Protein AF-A0A5E4VE62-F1 (afdb_monomer)

Organism: NCBI:txid2508289

pLDDT: mean 88.56, std 13.46, range [46.25, 97.0]

Structure (mmCIF, N/CA/C/O backbone):
data_AF-A0A5E4VE62-F1
#
_entry.id   AF-A0A5E4VE62-F1
#
loop_
_atom_site.group_PDB
_atom_site.id
_atom_site.type_symbol
_atom_site.label_atom_id
_atom_site.label_alt_id
_atom_site.label_comp_id
_atom_site.label_asym_id
_atom_site.label_entity_id
_atom_site.label_seq_id
_atom_site.pdbx_PDB_ins_code
_atom_site.Cartn_x
_atom_site.Cartn_y
_atom_site.Cartn_z
_atom_site.occupancy
_atom_site.B_iso_or_equiv
_atom_site.auth_seq_id
_atom_site.auth_comp_id
_atom_site.auth_asym_id
_atom_site.auth_atom_id
_atom_site.pdbx_PDB_model_num
ATOM 1 N N . MET A 1 1 ? -5.449 -12.346 -5.935 1.00 63.69 1 MET A N 1
ATOM 2 C CA . MET A 1 1 ? -6.120 -11.030 -5.839 1.00 63.69 1 MET A CA 1
ATOM 3 C C . MET A 1 1 ? -5.045 -9.972 -6.023 1.00 63.69 1 MET A C 1
ATOM 5 O O . MET A 1 1 ? -4.019 -10.093 -5.375 1.00 63.69 1 MET A O 1
ATOM 9 N N . ASP A 1 2 ? -5.218 -8.993 -6.913 1.00 84.88 2 ASP A N 1
ATOM 10 C CA . ASP A 1 2 ? -4.174 -7.981 -7.149 1.00 84.88 2 ASP A CA 1
ATOM 11 C C . ASP A 1 2 ? -4.238 -6.834 -6.132 1.00 84.88 2 ASP A C 1
ATOM 13 O O . ASP A 1 2 ? -5.322 -6.431 -5.698 1.00 84.88 2 ASP A O 1
ATOM 17 N N . PHE A 1 3 ? -3.076 -6.247 -5.818 1.00 89.25 3 PHE A N 1
ATOM 18 C CA . PHE A 1 3 ? -2.939 -5.115 -4.889 1.00 89.25 3 PHE A CA 1
ATOM 19 C C . PHE A 1 3 ? -3.898 -3.959 -5.193 1.00 89.25 3 PHE A C 1
ATOM 21 O O . PHE A 1 3 ? -4.516 -3.401 -4.287 1.00 89.25 3 PHE A O 1
ATOM 28 N N . LYS A 1 4 ? -4.067 -3.624 -6.478 1.00 91.75 4 LYS A N 1
ATOM 29 C CA . LYS A 1 4 ? -4.969 -2.553 -6.914 1.00 91.75 4 LYS A CA 1
ATOM 30 C C . LYS A 1 4 ? -6.424 -2.843 -6.544 1.00 91.75 4 LYS A C 1
ATOM 32 O O . LYS A 1 4 ? -7.080 -1.973 -5.979 1.00 91.75 4 LYS A O 1
ATOM 37 N N . THR A 1 5 ? -6.911 -4.046 -6.841 1.00 91.75 5 THR A N 1
ATOM 38 C CA . THR A 1 5 ? -8.295 -4.451 -6.556 1.00 91.75 5 THR A CA 1
ATOM 39 C C . THR A 1 5 ? -8.560 -4.470 -5.057 1.00 91.75 5 THR A C 1
ATOM 41 O O . THR A 1 5 ? -9.583 -3.958 -4.613 1.00 91.75 5 THR A O 1
ATOM 44 N N . TYR A 1 6 ? -7.611 -4.985 -4.272 1.00 94.00 6 TYR A N 1
ATOM 45 C CA . TYR A 1 6 ? -7.687 -4.947 -2.814 1.00 94.00 6 TYR A CA 1
ATOM 46 C C . TYR A 1 6 ? -7.787 -3.517 -2.283 1.00 94.00 6 TYR A C 1
ATOM 48 O O . TYR A 1 6 ? -8.753 -3.182 -1.603 1.00 94.00 6 TYR A O 1
ATOM 56 N N . TYR A 1 7 ? -6.848 -2.645 -2.657 1.00 94.44 7 TYR A N 1
ATOM 57 C CA . TYR A 1 7 ? -6.826 -1.271 -2.161 1.00 94.44 7 TYR A CA 1
ATOM 58 C C . TYR A 1 7 ? -8.075 -0.473 -2.571 1.00 94.44 7 TYR A C 1
ATOM 60 O O . TYR A 1 7 ? -8.591 0.326 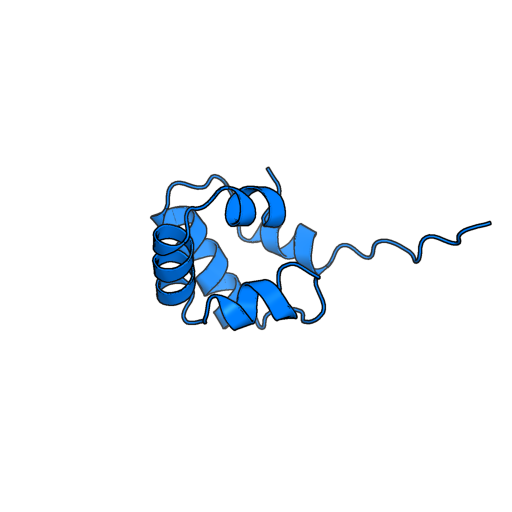-1.791 1.00 94.44 7 TYR A O 1
ATOM 68 N N . GLN A 1 8 ? -8.589 -0.693 -3.786 1.00 94.38 8 GLN A N 1
ATOM 69 C CA . GLN A 1 8 ? -9.813 -0.041 -4.260 1.00 94.38 8 GLN A CA 1
ATOM 70 C C . GLN A 1 8 ? -11.071 -0.525 -3.527 1.00 94.38 8 GLN A C 1
ATOM 72 O O . GLN A 1 8 ? -12.004 0.265 -3.388 1.00 94.38 8 GLN A O 1
ATOM 77 N N . GLY A 1 9 ? -11.074 -1.764 -3.029 1.00 94.12 9 GLY A N 1
ATOM 78 C CA . GLY A 1 9 ? -12.152 -2.318 -2.207 1.00 94.12 9 GLY A CA 1
ATOM 79 C C . GLY A 1 9 ? -12.205 -1.767 -0.778 1.00 94.12 9 GLY A C 1
ATOM 80 O O . GLY A 1 9 ? -13.241 -1.885 -0.132 1.00 94.12 9 GLY A O 1
ATOM 81 N N . LEU A 1 10 ? -11.131 -1.134 -0.297 1.00 94.94 10 LEU A N 1
ATOM 82 C CA . LEU A 1 10 ? -11.098 -0.504 1.024 1.00 94.94 10 LEU A CA 1
ATOM 83 C C . LEU A 1 10 ? -11.937 0.781 1.058 1.00 94.94 10 LEU A C 1
ATOM 85 O O . LEU A 1 10 ? -11.860 1.619 0.148 1.00 94.94 10 LEU A O 1
ATOM 89 N N . SER A 1 11 ? -12.649 0.982 2.167 1.00 96.44 11 SER A N 1
ATOM 90 C CA . SER A 1 11 ? -13.273 2.258 2.526 1.00 96.44 11 SER A CA 1
ATOM 91 C C . SER A 1 11 ? -12.230 3.359 2.753 1.00 96.44 11 SER A C 1
ATOM 93 O O . SER A 1 11 ? -11.034 3.106 2.910 1.00 96.44 11 SER A O 1
ATOM 95 N N . GLN A 1 12 ? -12.668 4.618 2.803 1.00 94.50 12 GLN A N 1
ATOM 96 C CA . GLN A 1 12 ? -11.750 5.747 2.975 1.00 94.50 12 GLN A CA 1
ATOM 97 C C . GLN A 1 12 ? -10.957 5.675 4.292 1.00 94.50 12 GLN A C 1
ATOM 99 O O . GLN A 1 12 ? -9.773 6.019 4.319 1.00 94.50 12 GLN A O 1
ATOM 104 N N . ASP A 1 13 ? -11.577 5.199 5.371 1.00 96.06 13 ASP A N 1
ATOM 105 C CA . ASP A 1 13 ? -10.910 5.053 6.667 1.00 96.06 13 ASP A CA 1
ATOM 106 C C . ASP A 1 13 ? -9.953 3.861 6.693 1.00 96.06 13 ASP A C 1
ATOM 108 O O . ASP A 1 13 ? -8.857 3.957 7.247 1.00 96.06 13 ASP A O 1
ATOM 112 N N . GLU A 1 14 ? -10.306 2.762 6.031 1.00 96.06 14 GLU A N 1
ATOM 113 C CA . GLU A 1 14 ? -9.410 1.619 5.850 1.00 96.06 14 GLU A CA 1
ATOM 114 C C . GLU A 1 14 ? -8.191 1.981 5.002 1.00 96.06 14 GLU A C 1
ATOM 116 O O . GLU A 1 14 ? -7.077 1.596 5.346 1.00 96.06 14 GLU A O 1
ATOM 121 N N . ARG A 1 15 ? -8.358 2.801 3.958 1.00 96.69 15 ARG A N 1
ATOM 122 C CA . ARG A 1 15 ? -7.231 3.322 3.170 1.00 96.69 15 ARG A CA 1
ATOM 123 C C . ARG A 1 15 ? -6.287 4.171 4.013 1.00 96.69 15 ARG A C 1
ATOM 125 O O . ARG A 1 15 ? -5.072 4.050 3.855 1.00 96.69 15 ARG A O 1
ATOM 132 N N . LYS A 1 16 ? -6.818 5.016 4.906 1.00 96.62 16 LYS A N 1
ATOM 133 C CA . LYS A 1 16 ? -5.998 5.806 5.842 1.00 96.62 16 LYS A CA 1
ATOM 134 C C . LYS A 1 16 ? -5.218 4.893 6.782 1.00 96.62 16 LYS A C 1
ATOM 136 O O . LYS A 1 16 ? -4.004 5.041 6.875 1.00 96.62 16 LYS A O 1
ATOM 141 N N . LYS A 1 17 ? -5.885 3.914 7.405 1.00 95.81 17 LYS A N 1
ATOM 142 C CA . LYS A 1 17 ? -5.237 2.920 8.280 1.00 95.81 17 LYS A CA 1
ATOM 143 C C . LYS A 1 17 ? -4.148 2.145 7.539 1.00 95.81 17 LYS A C 1
ATOM 145 O O . LYS A 1 17 ? -3.034 2.039 8.044 1.00 95.81 17 LYS A O 1
ATOM 150 N N . PHE A 1 18 ? -4.444 1.681 6.326 1.00 96.62 18 PHE A N 1
ATOM 151 C CA . PHE A 1 18 ? -3.487 0.995 5.462 1.00 96.62 18 PHE A CA 1
ATOM 152 C C . PHE A 1 18 ? -2.250 1.860 5.199 1.00 96.62 18 PHE A C 1
ATOM 154 O O . PHE A 1 18 ? -1.121 1.411 5.387 1.00 96.62 18 PHE A O 1
ATOM 161 N N . ALA A 1 19 ? -2.452 3.118 4.798 1.00 95.88 19 ALA A N 1
ATOM 162 C CA . ALA A 1 19 ? -1.361 4.040 4.507 1.00 95.88 19 ALA A CA 1
ATOM 163 C C . ALA A 1 19 ? -0.491 4.316 5.741 1.00 95.88 19 ALA A C 1
ATOM 165 O O . ALA A 1 19 ? 0.734 4.278 5.642 1.00 95.88 19 ALA A O 1
ATOM 166 N N . THR A 1 20 ? -1.114 4.528 6.904 1.00 96.06 20 THR A N 1
ATOM 167 C CA . THR A 1 20 ? -0.405 4.710 8.176 1.00 96.06 20 THR A CA 1
ATOM 168 C C . THR A 1 20 ? 0.428 3.480 8.534 1.00 96.06 20 THR A C 1
ATOM 170 O O . THR A 1 20 ? 1.603 3.629 8.858 1.00 96.06 20 THR A O 1
ATOM 173 N N . HIS A 1 21 ? -0.129 2.271 8.410 1.00 94.19 21 HIS A N 1
ATOM 174 C CA . HIS A 1 21 ? 0.616 1.029 8.651 1.00 94.19 21 HIS A CA 1
ATOM 175 C C . HIS A 1 21 ? 1.791 0.846 7.687 1.00 94.19 21 HIS A C 1
ATOM 177 O O . HIS A 1 21 ? 2.873 0.442 8.105 1.00 94.19 21 HIS A O 1
ATOM 183 N N . ALA A 1 22 ? 1.605 1.192 6.414 1.00 95.00 22 ALA A N 1
ATOM 184 C CA . ALA A 1 22 ? 2.653 1.129 5.402 1.00 95.00 22 ALA A CA 1
ATOM 185 C C . ALA A 1 22 ? 3.658 2.297 5.475 1.00 95.00 22 ALA A C 1
ATOM 187 O O . ALA A 1 22 ? 4.515 2.417 4.598 1.00 95.00 22 ALA A O 1
ATOM 188 N N . ASN A 1 23 ? 3.563 3.159 6.496 1.00 95.25 23 ASN A N 1
ATOM 189 C CA . ASN A 1 23 ? 4.391 4.352 6.681 1.00 95.25 23 ASN A CA 1
ATOM 190 C C . ASN A 1 23 ? 4.410 5.272 5.440 1.00 95.25 23 ASN A C 1
ATOM 192 O O . ASN A 1 23 ? 5.456 5.719 4.965 1.00 95.25 23 ASN A O 1
ATOM 196 N N . THR A 1 24 ? 3.230 5.515 4.869 1.00 96.25 24 THR A N 1
ATOM 197 C CA . THR A 1 24 ? 3.016 6.357 3.687 1.00 96.25 24 THR A CA 1
ATOM 198 C C . THR A 1 24 ? 1.695 7.135 3.804 1.00 96.25 24 THR A C 1
ATOM 200 O O . THR A 1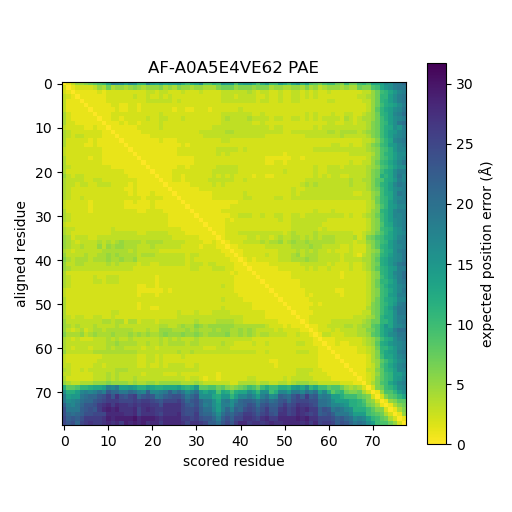 24 ? 1.092 7.198 4.873 1.00 96.25 24 THR A O 1
ATOM 203 N N . SER A 1 25 ? 1.234 7.763 2.721 1.00 97.00 25 SER A N 1
ATOM 204 C CA . SER A 1 25 ? -0.060 8.453 2.667 1.00 97.00 25 SER A CA 1
ATOM 205 C C . SER A 1 25 ? -0.983 7.851 1.609 1.00 97.00 25 SER A C 1
ATOM 207 O O . SER A 1 25 ? -0.529 7.294 0.608 1.00 97.00 25 SER A O 1
ATOM 209 N N . THR A 1 26 ? -2.296 7.994 1.806 1.00 96.69 26 THR A N 1
ATOM 210 C CA . THR A 1 26 ? -3.306 7.580 0.817 1.00 96.69 26 THR A CA 1
ATOM 211 C C . THR A 1 26 ? -3.067 8.256 -0.526 1.00 96.69 26 THR A C 1
ATOM 213 O O . THR A 1 26 ? -3.017 7.585 -1.551 1.00 96.69 26 THR A O 1
ATOM 216 N N . ALA A 1 27 ? -2.787 9.562 -0.508 1.00 96.38 27 ALA A N 1
ATOM 217 C CA . ALA A 1 27 ? -2.439 10.328 -1.697 1.00 96.38 27 ALA A CA 1
ATOM 218 C C . ALA A 1 27 ? -1.212 9.753 -2.422 1.00 96.38 27 ALA A C 1
ATOM 220 O O . ALA A 1 27 ? -1.219 9.640 -3.646 1.00 96.38 27 ALA A O 1
ATOM 221 N N . TYR A 1 28 ? -0.167 9.342 -1.694 1.00 96.12 28 TYR A N 1
ATOM 222 C CA . TYR A 1 28 ? 1.011 8.736 -2.312 1.00 96.12 28 TYR A CA 1
ATOM 223 C C . TYR A 1 28 ? 0.671 7.403 -2.988 1.00 96.12 28 TYR A C 1
ATOM 225 O O . TYR A 1 28 ? 1.090 7.158 -4.122 1.00 96.12 28 TYR A O 1
ATOM 233 N N . ILE A 1 29 ? -0.122 6.559 -2.322 1.00 95.19 29 ILE A N 1
ATOM 234 C CA . ILE A 1 29 ? -0.567 5.278 -2.878 1.00 95.19 29 ILE A CA 1
ATOM 235 C C . ILE A 1 29 ? -1.399 5.508 -4.145 1.00 95.19 29 ILE A C 1
ATOM 237 O O . ILE A 1 29 ? -1.089 4.940 -5.191 1.00 95.19 29 ILE A O 1
ATOM 241 N N . GLU A 1 30 ? -2.408 6.375 -4.080 1.00 95.56 30 GLU A N 1
ATOM 242 C CA . GLU A 1 30 ? -3.356 6.615 -5.171 1.00 95.56 30 GLU A CA 1
ATOM 243 C C . GLU A 1 30 ? -2.708 7.302 -6.382 1.00 95.56 30 GLU A C 1
ATOM 245 O O . GLU A 1 30 ? -2.972 6.922 -7.523 1.00 95.56 30 GLU A O 1
ATOM 250 N N . VAL A 1 31 ? -1.814 8.270 -6.154 1.00 96.31 31 VAL A N 1
ATOM 251 C CA . VAL A 1 31 ? -1.168 9.043 -7.228 1.00 96.31 31 VAL A CA 1
ATOM 252 C C . VAL A 1 31 ? 0.034 8.313 -7.833 1.00 96.31 31 VAL A C 1
ATOM 254 O O . VAL A 1 31 ? 0.295 8.463 -9.031 1.00 96.31 31 VAL A O 1
ATOM 257 N N . HIS A 1 32 ? 0.794 7.549 -7.039 1.00 94.88 32 HIS A N 1
ATOM 258 C CA . HIS A 1 32 ? 2.065 6.969 -7.488 1.00 94.88 32 HIS A CA 1
ATOM 259 C C . HIS A 1 32 ? 2.079 5.446 -7.570 1.00 94.88 32 HIS A C 1
ATOM 261 O O . HIS A 1 32 ? 2.636 4.917 -8.534 1.00 94.88 32 HIS A O 1
ATOM 267 N N . LEU A 1 33 ? 1.495 4.745 -6.597 1.00 93.81 33 LEU A N 1
ATOM 268 C CA . LEU A 1 33 ? 1.634 3.291 -6.491 1.00 93.81 33 LEU A CA 1
ATOM 269 C C . LEU A 1 33 ? 0.561 2.542 -7.286 1.00 93.81 33 LEU A C 1
ATOM 271 O O . LEU A 1 33 ? 0.911 1.667 -8.072 1.00 93.81 33 LEU A O 1
ATOM 275 N N . LEU A 1 34 ? -0.719 2.913 -7.167 1.00 92.38 34 LEU A N 1
ATOM 276 C CA . LEU A 1 34 ? -1.804 2.281 -7.936 1.00 92.38 34 LEU A CA 1
ATOM 277 C C . LEU A 1 34 ? -1.610 2.380 -9.455 1.00 92.38 34 LEU A C 1
ATOM 279 O O . LEU A 1 34 ? -1.821 1.375 -10.136 1.00 92.38 34 LEU A O 1
ATOM 283 N N . PRO A 1 35 ? -1.194 3.531 -10.024 1.00 91.31 35 PRO A N 1
ATOM 284 C CA . PRO A 1 35 ? -0.932 3.632 -11.453 1.00 91.31 35 PRO A CA 1
ATOM 285 C C . PRO A 1 35 ? 0.480 3.148 -11.817 1.00 91.31 35 PRO A C 1
ATOM 287 O O . PRO A 1 35 ? 0.868 3.269 -12.974 1.00 91.31 35 PRO A O 1
ATOM 290 N N . ARG A 1 36 ? 1.260 2.633 -10.850 1.00 91.31 36 ARG A N 1
ATOM 291 C CA . ARG A 1 36 ? 2.644 2.156 -11.022 1.00 91.31 36 ARG A CA 1
ATOM 292 C C . ARG A 1 36 ? 3.597 3.217 -11.603 1.00 91.31 36 ARG A C 1
ATOM 294 O O . ARG A 1 36 ? 4.559 2.889 -12.284 1.00 91.31 36 ARG A O 1
ATOM 301 N N . ARG A 1 37 ? 3.367 4.507 -11.311 1.00 89.44 37 ARG A N 1
ATOM 302 C CA . ARG A 1 37 ? 4.264 5.611 -11.727 1.00 89.44 37 ARG A CA 1
ATOM 303 C C . ARG A 1 37 ? 5.599 5.585 -10.991 1.00 89.44 37 ARG A C 1
ATOM 305 O O . ARG A 1 37 ? 6.581 6.140 -11.476 1.00 89.44 37 ARG A O 1
ATOM 312 N N . LYS A 1 38 ? 5.613 5.014 -9.785 1.00 91.19 38 LYS A N 1
ATOM 313 C CA . LYS A 1 38 ? 6.822 4.810 -8.989 1.00 91.19 38 LYS A CA 1
ATOM 314 C C . LYS A 1 38 ? 6.876 3.380 -8.487 1.00 91.19 38 LYS A C 1
ATOM 316 O O . LYS A 1 38 ? 5.872 2.838 -8.032 1.00 91.19 38 LYS A O 1
ATOM 321 N N . ILE A 1 39 ? 8.081 2.829 -8.513 1.00 90.75 39 ILE A N 1
ATOM 322 C CA . ILE A 1 39 ? 8.397 1.563 -7.866 1.00 90.75 39 ILE A CA 1
ATOM 323 C C . ILE A 1 39 ? 8.783 1.877 -6.412 1.00 90.75 39 ILE A C 1
ATOM 325 O O . ILE A 1 39 ? 9.682 2.697 -6.185 1.00 90.75 39 ILE A O 1
ATOM 329 N N . PRO A 1 40 ? 8.101 1.292 -5.413 1.00 92.19 40 PRO A N 1
ATOM 330 C CA . PRO A 1 40 ? 8.430 1.520 -4.014 1.00 92.19 40 PRO A CA 1
ATOM 331 C C . PRO A 1 40 ? 9.820 0.961 -3.685 1.00 92.19 40 PRO A C 1
ATOM 333 O O . PRO A 1 40 ? 10.199 -0.126 -4.121 1.00 92.19 40 PRO A O 1
ATOM 336 N N . LYS A 1 41 ? 10.583 1.707 -2.880 1.00 93.06 41 LYS A N 1
ATOM 337 C CA . LYS A 1 41 ? 11.854 1.224 -2.316 1.00 93.06 41 LYS A CA 1
ATOM 338 C C . LYS A 1 41 ? 11.594 0.054 -1.352 1.00 93.06 41 LYS A C 1
ATOM 340 O O . LYS A 1 41 ? 10.494 -0.007 -0.798 1.00 93.06 41 LYS A O 1
ATOM 345 N N . PRO A 1 42 ? 12.594 -0.804 -1.067 1.00 92.75 42 PRO A N 1
ATOM 346 C CA . PRO A 1 42 ? 12.409 -1.972 -0.203 1.00 92.75 42 PRO A CA 1
ATOM 347 C C . PRO A 1 42 ? 11.691 -1.688 1.132 1.00 92.75 42 PRO A C 1
ATOM 349 O O . PRO A 1 42 ? 10.727 -2.394 1.408 1.00 92.75 42 PRO A O 1
ATOM 352 N N . PRO A 1 43 ? 12.008 -0.611 1.888 1.00 94.19 43 PRO A N 1
ATOM 353 C CA . PRO A 1 43 ? 11.311 -0.328 3.148 1.00 94.19 43 PRO A CA 1
ATOM 354 C C . PRO A 1 43 ? 9.813 -0.042 2.982 1.00 94.19 43 PRO A C 1
ATOM 356 O O . PRO A 1 43 ? 9.006 -0.435 3.817 1.00 94.19 43 PRO A O 1
ATOM 359 N N . LEU A 1 44 ? 9.428 0.632 1.893 1.00 94.69 44 LEU A N 1
ATOM 360 C CA . LEU A 1 44 ? 8.022 0.916 1.602 1.00 94.69 44 LEU A CA 1
ATOM 361 C C . LEU A 1 44 ? 7.301 -0.349 1.131 1.00 94.69 44 LEU A C 1
ATOM 363 O O . LEU A 1 44 ? 6.161 -0.578 1.508 1.00 94.69 44 LEU A O 1
ATOM 367 N N . LEU A 1 45 ? 7.968 -1.188 0.339 1.00 94.75 45 LEU A N 1
ATOM 368 C CA . LEU A 1 45 ? 7.423 -2.474 -0.086 1.00 94.75 45 LEU A CA 1
ATOM 369 C C . LEU A 1 45 ? 7.155 -3.398 1.116 1.00 94.75 45 LEU A C 1
ATOM 371 O O . LEU A 1 45 ? 6.098 -4.022 1.180 1.00 94.75 45 LEU A O 1
ATOM 375 N N . ASP A 1 46 ? 8.076 -3.441 2.081 1.00 94.94 46 ASP A N 1
ATOM 376 C CA . ASP A 1 46 ? 7.902 -4.183 3.335 1.00 94.94 46 ASP A CA 1
ATOM 377 C C . ASP A 1 46 ? 6.752 -3.614 4.175 1.00 94.94 46 ASP A C 1
ATOM 379 O O . ASP A 1 46 ? 5.929 -4.372 4.690 1.00 94.94 46 ASP A O 1
ATOM 383 N N . GLY A 1 47 ? 6.631 -2.284 4.239 1.00 95.88 47 GLY A N 1
ATOM 384 C CA . GLY A 1 47 ? 5.496 -1.612 4.873 1.00 95.88 47 GLY A CA 1
ATOM 385 C C . GLY A 1 47 ? 4.155 -1.982 4.233 1.00 95.88 47 GLY A C 1
ATOM 386 O O . GLY A 1 47 ? 3.202 -2.294 4.941 1.00 95.88 47 GLY A O 1
ATOM 387 N N . LEU A 1 48 ? 4.081 -2.010 2.900 1.00 95.69 48 LEU A N 1
ATOM 388 C CA . LEU A 1 48 ? 2.877 -2.414 2.166 1.00 95.69 48 LEU A CA 1
ATOM 389 C C . LEU A 1 48 ? 2.506 -3.876 2.440 1.00 95.69 48 LEU A C 1
ATOM 391 O O . LEU A 1 48 ? 1.334 -4.163 2.674 1.00 95.69 48 LEU A O 1
ATOM 395 N N . ALA A 1 49 ? 3.483 -4.787 2.440 1.00 94.81 49 ALA A N 1
ATOM 396 C CA . ALA A 1 49 ? 3.251 -6.201 2.737 1.00 94.81 49 ALA A CA 1
ATOM 397 C C . ALA A 1 49 ? 2.761 -6.399 4.181 1.00 94.81 49 ALA A C 1
ATOM 399 O O . ALA A 1 49 ? 1.792 -7.116 4.418 1.00 94.81 49 ALA A O 1
ATOM 400 N N . SER A 1 50 ? 3.383 -5.704 5.137 1.00 95.25 50 SER A N 1
ATOM 401 C CA . SER A 1 50 ? 2.970 -5.717 6.543 1.00 95.25 50 SER A CA 1
ATOM 402 C C . SER A 1 50 ? 1.555 -5.159 6.730 1.00 95.25 50 SER A C 1
ATOM 404 O O . SER A 1 50 ? 0.749 -5.746 7.446 1.00 95.25 50 SER A O 1
ATOM 406 N N . ALA A 1 51 ? 1.207 -4.075 6.028 1.00 95.69 51 ALA A N 1
ATOM 407 C CA . ALA A 1 51 ? -0.136 -3.502 6.064 1.00 95.69 51 ALA A CA 1
ATOM 408 C C . ALA A 1 51 ? -1.193 -4.442 5.462 1.00 95.69 51 ALA A C 1
ATOM 410 O O . ALA A 1 51 ? -2.296 -4.533 5.996 1.00 95.69 51 ALA A O 1
ATOM 411 N N . CYS A 1 52 ? -0.861 -5.167 4.387 1.00 94.44 52 CYS A N 1
ATOM 412 C CA . CYS A 1 52 ? -1.734 -6.204 3.831 1.00 94.44 52 CYS A CA 1
ATOM 413 C C . CYS A 1 52 ? -2.000 -7.297 4.874 1.00 94.44 52 CYS A C 1
ATOM 415 O O . CYS A 1 52 ? -3.156 -7.591 5.170 1.00 94.44 52 CYS A O 1
ATOM 417 N N . LEU A 1 53 ? -0.943 -7.815 5.505 1.00 93.31 53 LEU A N 1
ATOM 418 C CA . LEU A 1 53 ? -1.051 -8.846 6.535 1.00 93.31 53 LEU A CA 1
ATOM 419 C C . LEU A 1 53 ? -1.859 -8.375 7.755 1.00 93.31 53 LEU A C 1
ATOM 421 O O . LEU A 1 53 ? -2.747 -9.084 8.220 1.00 93.31 53 LEU A O 1
ATOM 425 N N . ALA A 1 54 ? -1.593 -7.162 8.249 1.00 93.44 54 ALA A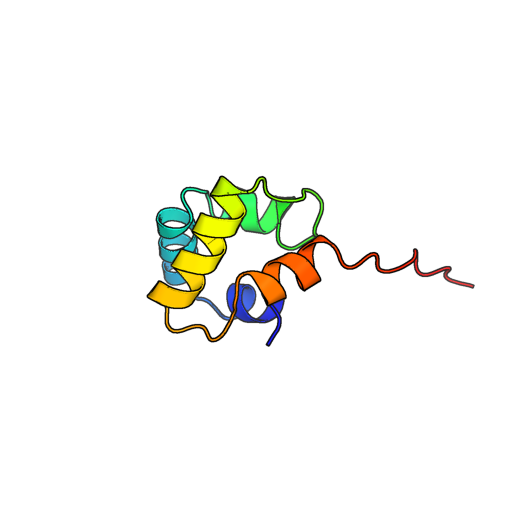 N 1
ATOM 426 C CA . ALA A 1 54 ? -2.279 -6.583 9.406 1.00 93.44 54 ALA A CA 1
ATOM 427 C C . ALA A 1 54 ? -3.784 -6.371 9.171 1.00 93.44 54 ALA A C 1
ATOM 429 O O . ALA A 1 54 ? -4.567 -6.380 10.117 1.00 93.44 54 ALA A O 1
ATOM 430 N N . MET A 1 55 ? -4.188 -6.191 7.913 1.00 92.12 55 MET A N 1
ATOM 431 C CA . MET A 1 55 ? -5.586 -6.039 7.512 1.00 92.12 55 MET A CA 1
ATOM 432 C C . MET A 1 55 ? -6.237 -7.356 7.066 1.00 9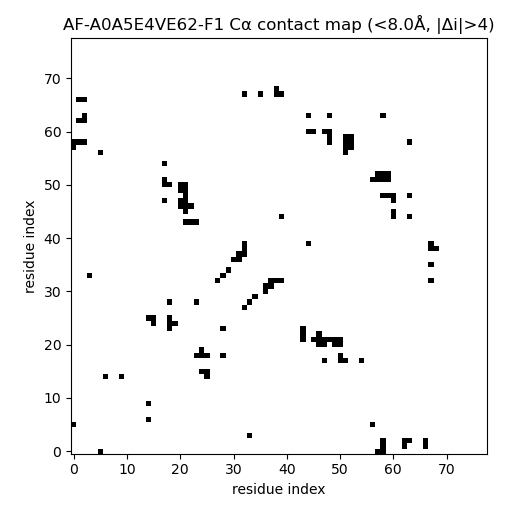2.12 55 MET A C 1
ATOM 434 O O . MET A 1 55 ? -7.381 -7.345 6.621 1.00 92.12 55 MET A O 1
ATOM 438 N N . GLY A 1 56 ? -5.535 -8.489 7.194 1.00 90.81 56 GLY A N 1
ATOM 439 C CA . GLY A 1 56 ? -6.049 -9.811 6.829 1.00 90.81 56 GLY A CA 1
ATOM 440 C C . GLY A 1 56 ? -6.115 -10.063 5.321 1.00 90.81 56 GLY A C 1
ATOM 441 O O . GLY A 1 56 ? -6.849 -10.944 4.880 1.00 90.81 56 GLY A O 1
ATOM 442 N N . ALA A 1 57 ? -5.375 -9.292 4.522 1.00 90.94 57 ALA A N 1
ATOM 443 C CA . ALA A 1 57 ? -5.290 -9.495 3.086 1.00 90.94 57 ALA A CA 1
ATOM 444 C C . ALA A 1 57 ? -4.294 -10.609 2.753 1.00 90.94 57 ALA A C 1
ATOM 446 O O . ALA A 1 57 ? -3.147 -10.585 3.201 1.00 90.94 57 ALA A O 1
ATOM 447 N N . ASP A 1 58 ? -4.709 -11.534 1.892 1.00 90.75 58 ASP A N 1
ATOM 448 C CA . ASP A 1 58 ? -3.853 -12.590 1.342 1.00 90.75 58 ASP A CA 1
ATOM 449 C C . ASP A 1 58 ? -3.018 -12.055 0.162 1.00 90.75 58 ASP A C 1
ATOM 451 O O . ASP A 1 58 ? -3.171 -12.458 -0.990 1.00 90.75 58 ASP A O 1
ATOM 455 N N . ILE A 1 59 ? -2.215 -11.021 0.438 1.00 92.25 59 ILE A N 1
ATOM 456 C CA . ILE A 1 59 ? -1.304 -10.386 -0.522 1.00 92.25 59 ILE A CA 1
ATOM 457 C C . ILE A 1 59 ? 0.096 -10.426 0.070 1.00 92.25 59 ILE A C 1
ATOM 459 O O . ILE A 1 59 ? 0.389 -9.777 1.078 1.00 92.25 59 ILE A O 1
ATOM 463 N N . THR A 1 60 ? 0.982 -11.164 -0.588 1.00 91.75 60 THR A N 1
ATOM 464 C CA . THR A 1 60 ? 2.36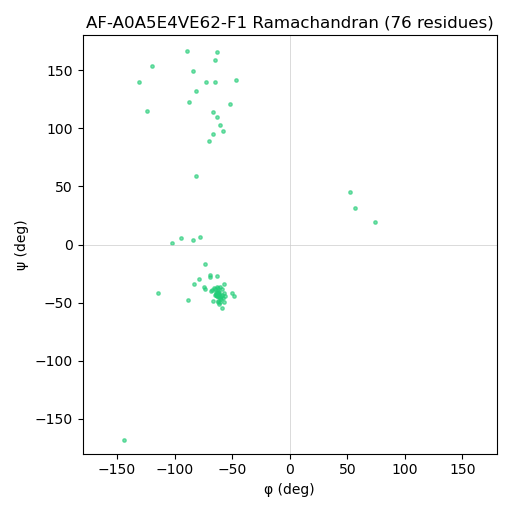7 -11.311 -0.156 1.00 91.75 60 THR A CA 1
ATOM 465 C C . THR A 1 60 ? 3.263 -10.223 -0.746 1.00 91.75 60 THR A C 1
ATOM 467 O O . THR A 1 60 ? 2.935 -9.538 -1.720 1.00 91.75 60 THR A O 1
ATOM 470 N N . LYS A 1 61 ? 4.478 -10.100 -0.203 1.00 91.94 61 LYS A N 1
ATOM 471 C CA . LYS A 1 61 ? 5.532 -9.274 -0.811 1.00 91.94 61 LYS A CA 1
ATOM 472 C C . LYS A 1 61 ? 5.836 -9.699 -2.256 1.00 91.94 61 LYS A C 1
ATOM 474 O O . LYS A 1 61 ? 6.146 -8.841 -3.079 1.00 91.94 61 LYS A O 1
ATOM 479 N N . GLY A 1 62 ? 5.733 -10.994 -2.568 1.00 90.69 62 GLY A N 1
ATOM 480 C CA . GLY A 1 62 ? 5.913 -11.522 -3.923 1.00 90.69 62 GLY A CA 1
ATOM 481 C C . GLY A 1 62 ? 4.857 -10.997 -4.896 1.00 90.69 62 GLY A C 1
ATOM 482 O O . GLY A 1 62 ? 5.205 -10.562 -5.991 1.00 90.69 62 GLY A O 1
ATOM 483 N N . ASP A 1 63 ? 3.599 -10.929 -4.463 1.00 91.69 63 ASP A N 1
ATOM 484 C CA . ASP A 1 63 ? 2.497 -10.386 -5.267 1.00 91.69 63 ASP A CA 1
ATOM 485 C C . ASP A 1 63 ? 2.658 -8.881 -5.503 1.00 91.69 63 ASP A C 1
ATOM 487 O O . ASP A 1 63 ? 2.440 -8.386 -6.610 1.00 91.69 63 ASP A O 1
ATOM 491 N N . LEU A 1 64 ? 3.115 -8.142 -4.486 1.00 92.31 64 LEU A N 1
ATOM 492 C CA . LEU A 1 64 ? 3.450 -6.723 -4.629 1.00 92.31 64 LEU A CA 1
ATOM 493 C C . LEU A 1 64 ? 4.603 -6.519 -5.621 1.00 92.31 64 LEU A C 1
ATOM 495 O O . LEU A 1 64 ? 4.518 -5.649 -6.487 1.00 92.31 64 LEU A O 1
ATOM 499 N N . LEU A 1 65 ? 5.665 -7.327 -5.540 1.00 91.94 65 LEU A N 1
ATOM 500 C CA . LEU A 1 65 ? 6.756 -7.295 -6.518 1.00 91.94 65 LEU A CA 1
ATOM 501 C C . LEU A 1 65 ? 6.238 -7.591 -7.928 1.00 91.94 65 LEU A C 1
ATOM 503 O O . LEU A 1 65 ? 6.536 -6.836 -8.851 1.00 91.94 65 LEU A O 1
ATOM 507 N N . ALA A 1 66 ? 5.420 -8.630 -8.090 1.00 90.25 66 ALA A N 1
ATOM 508 C CA . ALA A 1 66 ? 4.813 -8.965 -9.370 1.00 90.25 66 ALA A CA 1
ATOM 509 C C . ALA A 1 66 ? 3.955 -7.810 -9.912 1.00 90.25 66 ALA A C 1
ATOM 511 O O . ALA A 1 66 ? 4.010 -7.524 -11.105 1.00 90.25 66 ALA A O 1
ATOM 512 N N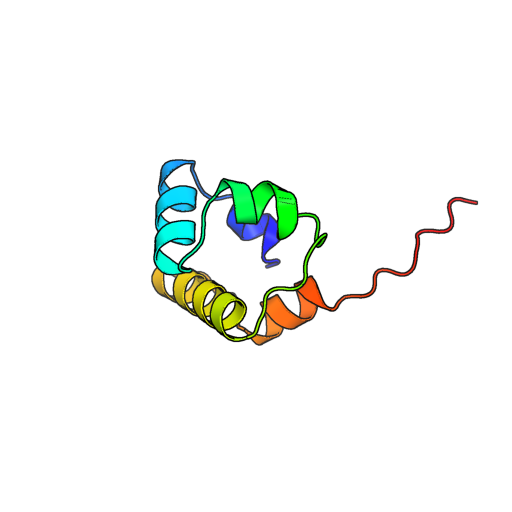 . PHE A 1 67 ? 3.227 -7.097 -9.049 1.00 89.69 67 PHE A N 1
ATOM 513 C CA . PHE A 1 67 ? 2.426 -5.933 -9.424 1.00 89.69 67 PHE A CA 1
ATOM 514 C C . PHE A 1 67 ? 3.280 -4.743 -9.896 1.00 89.69 67 PHE A C 1
ATOM 516 O O . PHE A 1 67 ? 2.990 -4.161 -10.944 1.00 89.69 67 PHE A O 1
ATOM 523 N N . PHE A 1 68 ? 4.328 -4.373 -9.150 1.00 89.69 68 PHE A N 1
ATOM 524 C CA . PHE A 1 68 ? 5.154 -3.195 -9.459 1.00 89.69 68 PHE A CA 1
ATOM 525 C C . PHE A 1 68 ? 6.173 -3.428 -10.578 1.00 89.69 68 PHE A C 1
ATOM 527 O O . PHE A 1 68 ? 6.508 -2.481 -11.286 1.00 89.69 68 PHE A O 1
ATOM 534 N N . TYR A 1 69 ? 6.660 -4.660 -10.741 1.00 85.00 69 TYR A N 1
ATOM 535 C CA . TYR A 1 69 ? 7.663 -5.019 -11.748 1.00 85.00 69 TYR A CA 1
ATOM 536 C C . TYR A 1 69 ? 7.071 -5.724 -12.975 1.00 85.00 69 TYR A C 1
ATOM 538 O O . TYR A 1 69 ? 7.819 -6.047 -13.901 1.00 85.00 69 TYR A O 1
ATOM 546 N N . ARG A 1 70 ? 5.743 -5.924 -13.043 1.00 76.75 70 ARG A N 1
ATOM 547 C CA . ARG A 1 70 ? 5.086 -6.304 -14.300 1.00 76.75 70 ARG A CA 1
ATOM 548 C C . ARG A 1 70 ? 5.329 -5.202 -15.325 1.00 76.75 70 ARG A C 1
ATOM 550 O O . ARG A 1 70 ? 4.677 -4.160 -15.305 1.00 76.75 70 ARG A O 1
ATOM 557 N N . THR A 1 71 ? 6.254 -5.462 -16.242 1.00 59.22 71 THR A N 1
ATOM 558 C CA . THR A 1 71 ? 6.323 -4.750 -17.514 1.00 59.22 71 THR A CA 1
ATOM 559 C C . THR A 1 71 ? 5.123 -5.221 -18.318 1.00 59.22 71 THR A C 1
ATOM 561 O O . THR A 1 71 ? 5.182 -6.231 -19.014 1.00 59.22 71 THR A O 1
ATOM 564 N N . GLU A 1 72 ? 3.989 -4.540 -18.178 1.00 56.69 72 GLU A N 1
ATOM 565 C CA . GLU A 1 72 ? 3.047 -4.542 -19.289 1.00 56.69 72 GLU A CA 1
ATOM 566 C C . GLU A 1 72 ? 3.785 -3.848 -20.429 1.00 56.69 72 GLU A C 1
ATOM 568 O O . GLU A 1 72 ? 4.114 -2.664 -20.337 1.00 56.69 72 GLU A O 1
ATOM 573 N N . ALA A 1 73 ? 4.148 -4.629 -21.450 1.00 46.94 73 ALA A N 1
ATOM 574 C CA . ALA A 1 73 ? 4.625 -4.086 -22.709 1.00 46.94 73 ALA A CA 1
ATOM 575 C C . ALA A 1 73 ? 3.670 -2.955 -23.128 1.00 46.94 73 ALA A C 1
ATOM 577 O O . ALA A 1 73 ? 2.462 -3.083 -22.888 1.00 46.94 73 ALA A O 1
ATOM 578 N N . PRO A 1 74 ? 4.170 -1.849 -23.708 1.00 46.25 74 PRO A N 1
ATOM 579 C CA . PRO A 1 74 ? 3.289 -0.808 -24.205 1.00 46.25 74 PRO A CA 1
ATOM 580 C C . PRO A 1 74 ? 2.265 -1.485 -25.110 1.00 46.25 74 PRO A C 1
ATOM 582 O O . PRO A 1 74 ? 2.638 -2.181 -26.053 1.00 46.25 74 PRO A O 1
ATOM 585 N N . SER A 1 75 ? 0.985 -1.344 -24.765 1.00 46.44 75 SER A N 1
ATOM 586 C CA . SER A 1 75 ? -0.105 -1.717 -25.652 1.00 46.44 75 SER A CA 1
ATOM 587 C C . SER A 1 75 ? 0.103 -0.902 -26.922 1.00 46.44 75 SER A C 1
ATOM 589 O O . SER A 1 75 ? -0.178 0.297 -26.945 1.00 46.44 75 SER A O 1
ATOM 591 N N . VAL A 1 76 ? 0.710 -1.521 -27.936 1.00 52.41 76 VAL A N 1
ATOM 592 C CA . VAL A 1 76 ? 0.746 -0.992 -29.292 1.00 52.41 76 VAL A CA 1
ATOM 593 C C . VAL A 1 76 ? -0.701 -1.052 -29.742 1.00 52.41 76 VAL A C 1
ATOM 595 O O . VAL A 1 76 ? -1.210 -2.105 -30.120 1.00 52.41 76 VAL A O 1
ATOM 598 N N . VAL A 1 77 ? -1.393 0.070 -29.574 1.00 56.31 77 VAL A N 1
ATOM 599 C CA . VAL A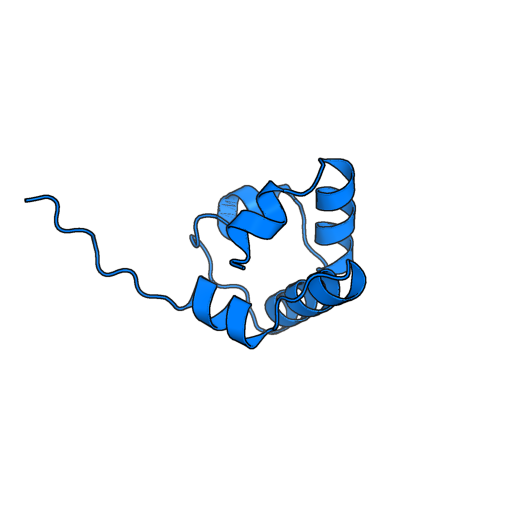 1 77 ? -2.681 0.287 -30.211 1.00 56.31 77 VAL A CA 1
ATOM 600 C C . VAL A 1 77 ? -2.371 0.368 -31.703 1.00 56.31 77 VAL A C 1
ATOM 602 O O . VAL A 1 77 ? -1.589 1.225 -32.119 1.00 56.31 77 VAL A O 1
ATOM 605 N N . ALA A 1 78 ? -2.876 -0.630 -32.427 1.00 46.91 78 ALA A N 1
ATOM 606 C CA . ALA A 1 78 ? -2.776 -0.785 -33.873 1.00 46.91 78 ALA A CA 1
ATOM 607 C C . ALA A 1 78 ? -3.397 0.395 -34.633 1.00 46.91 78 ALA A C 1
ATOM 609 O O . ALA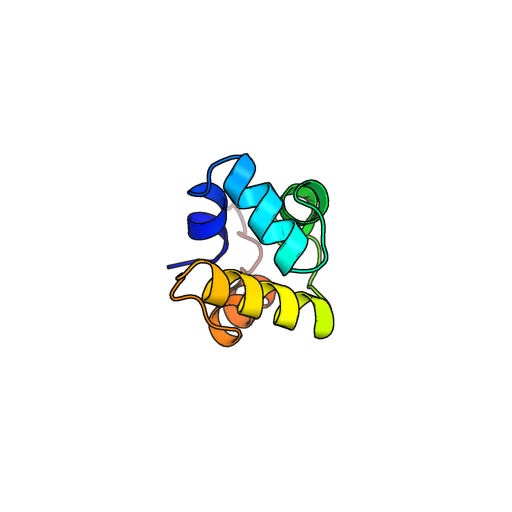 A 1 78 ? -4.334 1.022 -34.083 1.00 46.91 78 ALA A O 1
#

Solvent-accessible surface area (backbone atoms only — not comparable to full-atom values): 4567 Å² total; per-residue (Å²): 125,56,72,61,62,54,58,68,69,44,51,76,67,52,38,47,54,39,18,54,58,19,74,54,45,51,68,52,40,63,71,27,46,68,75,53,76,45,73,72,55,70,74,46,43,50,18,46,26,51,26,28,49,78,70,71,42,92,44,50,57,66,56,52,48,52,63,62,67,54,76,73,69,81,81,77,78,126

Mean predicted aligned error: 5.24 Å

Sequence (78 aa):
MDFKTYYQGLSQDERKKFATHANTSTAYIEVHLLPRRKIPKPPLLDGLASACLAMGADITKGDLLAFFYRTEAPSVVA

Nearest PDB structures (foldseek):
  1osl-assembly1_B  TM=6.724E-01  e=1.877E+00  Escherichia coli
  8wkw-assembly1_A  TM=3.536E-01  e=8.038E+00  Homo sapiens
  3oq9-assembly1_A  TM=2.940E-01  e=8.540E+00  Mus musculus

Secondary structure (DSSP, 8-state):
--HHHHHHHS-HHHHHHHHHHTTS-HHHIIIIITTTSSPPPHHHHHHHHHHHHHTT----HHHHHHHHH---------

Foldseek 3Di:
DAPLVVLVPDDPVLLQQLQVQLV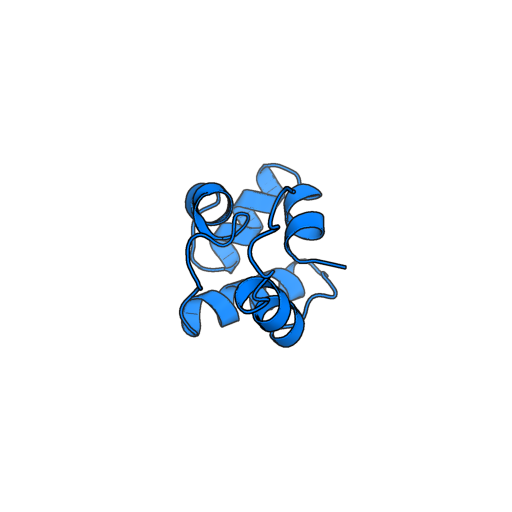HGSCCCVVDVNVLVDDDDPSSLVSNQRSCVVVVHPAHSVRSCCSNVPPPDPPPPD

Radius of gyration: 12.59 Å; Cα contacts (8 Å, |Δi|>4): 73; chains: 1; bounding box: 26×23×43 Å